Protein AF-A0A3A5IDI2-F1 (afdb_monomer)

Foldseek 3Di:
DDCDPVNVVLVVLLVVLCVQLVVDPDPVSVVVSVVVSVVSVVVSVVVVCVVPDDDDDDDDDDDPPPDDDDDDDDDDDDDDPDDVPPPCPPDPPDD

Radius of gyration: 27.15 Å; Cα contacts (8 Å, |Δi|>4): 26; chains: 1; bounding box: 45×64×45 Å

pLDDT: mean 72.29, std 20.85, range [42.44, 98.44]

Nearest PDB structures (foldseek):
  2oh3-assembly1_A-2  TM=6.491E-01  e=6.997E+00  Paramagnetospirillum magnetotacticum MS-1
  7tmt-assembly1_e  TM=4.288E-01  e=6.565E+00  Saccharomyces cerevisiae
  2rn7-assembly1_A  TM=2.450E-01  e=4.477E+00  Shigella flexneri

Solvent-accessible surface area (backbone atoms only — not comparable to full-atom values): 6430 Å² total; per-residue (Å²): 134,85,83,47,75,66,56,54,52,52,52,56,48,40,54,50,33,54,54,49,27,74,68,39,88,44,72,68,56,20,51,49,28,52,51,51,40,51,52,55,51,50,52,61,50,51,64,64,47,58,80,77,52,82,88,79,74,82,77,79,80,76,81,84,76,88,82,85,83,95,78,81,96,74,92,74,83,86,78,82,85,80,64,96,73,74,76,81,66,81,70,94,82,74,131

Secondary structure (DSSP, 8-state):
----HHHHHHHHHHHHHHHHHHH-SSHHHHHHHHHHHHHHHHHHHHHHHTTTS---PPP------------------------TT----S-S---

Structure (mmCIF, N/CA/C/O backbone):
data_AF-A0A3A5IDI2-F1
#
_entry.id   AF-A0A3A5IDI2-F1
#
loop_
_atom_site.group_PDB
_atom_site.id
_atom_site.type_symbol
_atom_site.label_atom_id
_atom_site.label_alt_id
_atom_site.label_comp_id
_atom_site.label_asym_id
_atom_site.label_entity_id
_atom_site.label_seq_id
_atom_site.pdbx_PDB_ins_code
_atom_site.Cartn_x
_atom_site.Cartn_y
_atom_site.Cartn_z
_atom_site.occupancy
_atom_site.B_iso_or_equiv
_atom_site.auth_seq_id
_atom_site.auth_comp_id
_atom_site.auth_asym_id
_atom_site.auth_atom_id
_atom_site.pdbx_PDB_model_num
ATOM 1 N N . MET A 1 1 ? -6.385 16.333 18.712 1.00 55.12 1 MET A N 1
ATOM 2 C CA . MET A 1 1 ? -6.014 15.061 18.058 1.00 55.12 1 MET A CA 1
ATOM 3 C C . MET A 1 1 ? -4.733 14.565 18.718 1.00 55.12 1 MET A C 1
ATOM 5 O O . MET A 1 1 ? -3.739 15.275 18.652 1.00 55.12 1 MET A O 1
ATOM 9 N N . LYS A 1 2 ? -4.764 13.459 19.475 1.00 60.44 2 LYS A N 1
ATOM 10 C CA . LYS A 1 2 ? -3.544 12.897 20.087 1.00 60.44 2 LYS A CA 1
ATOM 11 C C . LYS A 1 2 ? -2.881 11.985 19.055 1.00 60.44 2 LYS A C 1
ATOM 13 O O . LYS A 1 2 ? -3.503 11.023 18.622 1.00 60.44 2 LYS A O 1
ATOM 18 N N . ILE A 1 3 ? -1.662 12.315 18.635 1.00 73.00 3 ILE A N 1
ATOM 19 C CA . ILE A 1 3 ? -0.857 11.444 17.772 1.00 73.00 3 ILE A CA 1
ATOM 20 C C . ILE A 1 3 ? -0.270 10.353 18.668 1.00 73.00 3 ILE A C 1
ATOM 22 O O . ILE A 1 3 ? 0.495 10.650 19.584 1.00 73.00 3 ILE A O 1
ATOM 26 N N . ASN A 1 4 ? -0.664 9.102 18.435 1.00 80.50 4 ASN A N 1
ATOM 27 C CA . ASN A 1 4 ? -0.122 7.956 19.162 1.00 80.50 4 ASN A CA 1
ATOM 28 C C . ASN A 1 4 ? 1.218 7.528 18.545 1.00 80.50 4 ASN A C 1
ATOM 30 O O . ASN A 1 4 ? 1.454 7.743 17.357 1.00 80.50 4 ASN A O 1
ATOM 34 N N . ILE A 1 5 ? 2.080 6.863 19.322 1.00 76.44 5 ILE A N 1
ATOM 35 C CA . ILE A 1 5 ? 3.365 6.330 18.827 1.00 76.44 5 ILE A CA 1
ATOM 36 C C . ILE A 1 5 ? 3.181 5.399 17.611 1.00 76.44 5 ILE A C 1
ATOM 38 O O . ILE A 1 5 ? 3.999 5.412 16.695 1.00 76.44 5 ILE A O 1
ATOM 42 N N . SER A 1 6 ? 2.056 4.672 17.561 1.00 84.12 6 SER A N 1
ATOM 43 C CA . SER A 1 6 ? 1.646 3.862 16.406 1.00 84.12 6 SER A CA 1
ATOM 44 C C . SER A 1 6 ? 1.431 4.719 15.152 1.00 84.12 6 SER A C 1
ATOM 46 O O . SER A 1 6 ? 1.991 4.425 14.099 1.00 84.12 6 SER A O 1
ATOM 48 N N . HIS A 1 7 ? 0.720 5.848 15.274 1.00 89.62 7 HIS A N 1
ATOM 49 C CA . HIS A 1 7 ? 0.473 6.755 14.148 1.00 89.62 7 HIS A CA 1
ATOM 50 C C . HIS A 1 7 ? 1.787 7.338 13.616 1.00 89.62 7 HIS A C 1
ATOM 52 O O . HIS A 1 7 ? 1.985 7.404 12.407 1.00 89.62 7 HIS A O 1
ATOM 58 N N . LEU A 1 8 ? 2.716 7.708 14.506 1.00 91.06 8 LEU A N 1
ATOM 59 C CA . LEU A 1 8 ? 4.040 8.190 14.103 1.00 91.06 8 LEU A CA 1
ATOM 60 C C . LEU A 1 8 ? 4.834 7.114 13.339 1.00 91.06 8 LEU A C 1
ATOM 62 O O . LEU A 1 8 ? 5.469 7.419 12.334 1.00 91.06 8 LEU A O 1
ATOM 66 N N . SER A 1 9 ? 4.757 5.850 13.764 1.00 92.06 9 SER A N 1
ATOM 67 C CA . SER A 1 9 ? 5.389 4.735 13.049 1.00 92.06 9 SER A CA 1
ATOM 68 C C . SER A 1 9 ? 4.804 4.531 11.648 1.00 92.06 9 SER A C 1
ATOM 70 O O . SER A 1 9 ? 5.553 4.262 10.709 1.00 92.06 9 SER A O 1
ATOM 72 N N . VAL A 1 10 ? 3.484 4.667 11.489 1.00 94.31 10 VAL A N 1
ATOM 73 C CA . VAL A 1 10 ? 2.823 4.566 10.176 1.00 94.31 10 VAL A CA 1
ATOM 74 C C . VAL A 1 10 ? 3.259 5.714 9.265 1.00 94.31 10 VAL A C 1
ATOM 76 O O . VAL A 1 10 ? 3.602 5.472 8.111 1.00 94.31 10 VAL A O 1
ATOM 79 N N . LEU A 1 11 ? 3.333 6.941 9.788 1.00 95.56 11 LEU A N 1
ATOM 80 C CA . LEU A 1 11 ? 3.829 8.102 9.042 1.00 95.56 11 LEU A CA 1
ATOM 81 C C . LEU A 1 11 ? 5.284 7.912 8.584 1.00 95.56 11 LEU A C 1
ATOM 83 O O . LEU A 1 11 ? 5.573 8.091 7.403 1.00 95.56 11 LEU A O 1
ATOM 87 N N . ASN A 1 12 ? 6.171 7.438 9.464 1.00 96.75 12 ASN A N 1
ATOM 88 C CA . ASN A 1 12 ? 7.553 7.112 9.091 1.00 96.75 12 ASN A CA 1
ATOM 89 C C . ASN A 1 12 ? 7.613 6.043 7.986 1.00 96.75 12 ASN A C 1
ATOM 91 O O . ASN A 1 12 ? 8.452 6.105 7.088 1.00 96.75 12 ASN A O 1
ATOM 95 N N . LYS A 1 13 ? 6.714 5.052 8.028 1.00 97.12 13 LYS A N 1
ATOM 96 C CA . LYS A 1 13 ? 6.640 4.020 6.991 1.00 97.12 13 LYS A CA 1
ATOM 97 C C . LYS A 1 13 ? 6.165 4.594 5.655 1.00 97.12 13 LYS A C 1
ATOM 99 O O . LYS A 1 13 ? 6.719 4.229 4.626 1.00 97.12 13 LYS A O 1
ATOM 104 N N . ILE A 1 14 ? 5.194 5.509 5.665 1.00 98.00 14 ILE A N 1
ATOM 105 C CA . ILE A 1 14 ? 4.737 6.217 4.460 1.00 98.00 14 ILE A CA 1
ATOM 106 C C . ILE A 1 14 ? 5.896 6.990 3.816 1.00 98.00 14 ILE A C 1
ATOM 108 O O . ILE A 1 14 ? 6.080 6.905 2.601 1.00 98.00 14 ILE A O 1
ATOM 112 N N . GLU A 1 15 ? 6.700 7.702 4.607 1.00 98.06 15 GLU A N 1
ATOM 113 C CA . GLU A 1 15 ? 7.874 8.424 4.099 1.00 98.06 15 GLU A CA 1
ATOM 114 C C . GLU A 1 15 ? 8.876 7.488 3.415 1.00 98.06 15 GLU A C 1
ATOM 116 O O . GLU A 1 15 ? 9.341 7.770 2.305 1.00 98.06 15 GLU A O 1
ATOM 121 N N . GLU A 1 16 ? 9.163 6.344 4.037 1.00 98.12 16 GLU A N 1
ATOM 122 C CA . GLU A 1 16 ? 10.056 5.335 3.472 1.00 98.12 16 GLU A CA 1
ATOM 123 C C . GLU A 1 16 ? 9.508 4.752 2.161 1.00 98.12 16 GLU A C 1
ATOM 125 O O . GLU A 1 16 ? 10.239 4.678 1.174 1.00 98.12 16 GLU A O 1
ATOM 130 N N . GLU A 1 17 ? 8.221 4.401 2.091 1.00 98.12 17 GLU A N 1
ATOM 131 C CA . GLU A 1 17 ? 7.619 3.88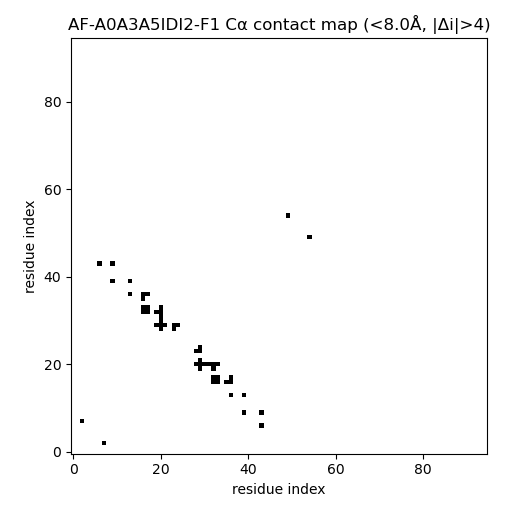6 0.854 1.00 98.12 17 GLU A CA 1
ATOM 132 C C . GLU A 1 17 ? 7.642 4.933 -0.274 1.00 98.12 17 GLU A C 1
ATOM 134 O O . GLU A 1 17 ? 7.919 4.591 -1.425 1.00 98.12 17 GLU A O 1
ATOM 139 N N . ILE A 1 18 ? 7.445 6.224 0.030 1.00 98.44 18 ILE A N 1
ATOM 140 C CA . ILE A 1 18 ? 7.605 7.301 -0.962 1.00 98.44 18 ILE A CA 1
ATOM 141 C C . ILE A 1 18 ? 9.058 7.401 -1.435 1.00 98.44 18 ILE A C 1
ATOM 143 O O . ILE A 1 18 ? 9.306 7.584 -2.632 1.00 98.44 18 ILE A O 1
ATOM 147 N N . ARG A 1 19 ? 10.032 7.277 -0.528 1.00 98.38 19 ARG A N 1
ATOM 148 C CA . ARG A 1 19 ? 11.454 7.267 -0.892 1.00 98.38 19 ARG A CA 1
ATOM 149 C C . ARG A 1 19 ? 11.768 6.097 -1.824 1.00 98.38 19 ARG A C 1
ATOM 151 O O . ARG A 1 19 ? 12.425 6.300 -2.843 1.00 98.38 19 ARG A O 1
ATOM 158 N N . GLN A 1 20 ? 11.257 4.906 -1.525 1.00 98.00 20 GLN A N 1
ATOM 159 C CA . GLN A 1 20 ? 11.446 3.716 -2.356 1.00 98.00 20 GLN A CA 1
ATOM 160 C C . GLN A 1 20 ? 10.753 3.844 -3.716 1.00 98.00 20 GLN A C 1
ATOM 162 O O . GLN A 1 20 ? 11.353 3.526 -4.740 1.00 98.00 20 GLN A O 1
ATOM 167 N N . ALA A 1 21 ? 9.544 4.414 -3.767 1.00 97.50 21 ALA A N 1
ATOM 168 C CA . ALA A 1 21 ? 8.851 4.695 -5.024 1.00 97.50 21 ALA A CA 1
ATOM 169 C C . ALA A 1 21 ? 9.671 5.608 -5.950 1.00 97.50 21 ALA A C 1
ATOM 171 O O . ALA A 1 21 ? 9.693 5.394 -7.159 1.00 97.50 21 ALA A O 1
ATOM 172 N N . ARG A 1 22 ? 10.368 6.606 -5.388 1.00 96.88 22 ARG A N 1
ATOM 173 C CA . ARG A 1 22 ? 11.240 7.521 -6.147 1.00 96.88 22 ARG A CA 1
ATOM 174 C C . ARG A 1 22 ? 12.501 6.846 -6.679 1.00 96.88 22 ARG A C 1
ATOM 176 O O . ARG A 1 22 ? 12.997 7.256 -7.722 1.00 96.88 22 ARG A O 1
ATOM 183 N N . LEU A 1 23 ? 13.023 5.857 -5.957 1.00 97.19 23 LEU A N 1
ATOM 184 C CA . LEU A 1 23 ? 14.208 5.092 -6.356 1.00 97.19 23 LEU A CA 1
ATOM 185 C C . LEU A 1 23 ? 13.875 3.905 -7.268 1.00 97.19 23 LEU A C 1
ATOM 187 O O . LEU A 1 23 ? 14.779 3.297 -7.834 1.00 97.19 23 LEU A O 1
ATOM 191 N N . ALA A 1 24 ? 12.597 3.557 -7.410 1.00 95.81 24 ALA A N 1
ATOM 192 C CA . ALA A 1 24 ? 12.173 2.426 -8.212 1.00 95.81 24 ALA A CA 1
ATOM 193 C C . ALA A 1 24 ? 12.466 2.657 -9.704 1.00 95.81 24 ALA A C 1
ATOM 195 O O . ALA A 1 24 ? 11.853 3.495 -10.360 1.00 95.81 24 ALA A O 1
ATOM 196 N N . GLU A 1 25 ? 13.352 1.838 -10.266 1.00 91.19 25 GLU A N 1
ATOM 197 C CA . GLU A 1 25 ? 13.711 1.886 -11.691 1.00 91.19 25 GLU A CA 1
ATOM 198 C C . GLU A 1 25 ? 12.573 1.396 -12.601 1.00 91.19 25 GLU A C 1
ATOM 200 O O . GLU A 1 25 ? 12.459 1.783 -13.764 1.00 91.19 25 GLU A O 1
ATOM 205 N N . LYS A 1 26 ? 11.707 0.523 -12.070 1.00 95.12 26 LYS A N 1
ATOM 206 C CA . LYS A 1 26 ? 10.590 -0.083 -12.802 1.00 95.12 26 LYS A CA 1
ATOM 207 C C . LYS A 1 26 ? 9.272 0.556 -12.390 1.00 95.12 26 LYS A C 1
ATOM 209 O O . LYS A 1 26 ? 8.905 0.547 -11.216 1.00 95.12 26 LYS A O 1
ATOM 214 N N . SER A 1 27 ? 8.482 0.968 -13.384 1.00 90.00 27 SER A N 1
ATOM 215 C CA . SER A 1 27 ? 7.147 1.550 -13.167 1.00 90.00 27 SER A CA 1
ATOM 216 C C . SER A 1 27 ? 6.222 0.650 -12.328 1.00 90.00 27 SER A C 1
ATOM 218 O O . SER A 1 27 ? 5.458 1.152 -11.507 1.00 90.00 27 SER A O 1
ATOM 220 N N . GLY A 1 28 ? 6.317 -0.678 -12.474 1.00 95.31 28 GLY A N 1
ATOM 221 C CA . GLY A 1 28 ? 5.541 -1.625 -11.663 1.00 95.31 28 GLY A CA 1
ATOM 222 C C . GLY A 1 28 ? 5.871 -1.562 -10.167 1.00 95.31 28 GLY A C 1
ATOM 223 O O . GLY A 1 28 ? 4.962 -1.533 -9.343 1.00 95.31 28 GLY A O 1
ATOM 224 N N . MET A 1 29 ? 7.156 -1.455 -9.819 1.00 95.38 29 MET A N 1
ATOM 225 C CA . MET A 1 29 ? 7.602 -1.345 -8.425 1.00 95.38 29 MET A CA 1
ATOM 226 C C . MET A 1 29 ? 7.208 0.005 -7.827 1.00 95.38 29 MET A C 1
ATOM 228 O O . MET A 1 29 ? 6.687 0.051 -6.717 1.00 95.38 29 MET A O 1
ATOM 232 N N . MET A 1 30 ? 7.356 1.092 -8.595 1.00 97.38 30 MET A N 1
ATOM 233 C CA . MET A 1 30 ? 6.872 2.413 -8.187 1.00 97.38 30 MET A CA 1
ATOM 234 C C . MET A 1 30 ? 5.379 2.363 -7.839 1.00 97.38 30 MET A C 1
ATOM 236 O O . MET A 1 30 ? 4.984 2.795 -6.761 1.00 97.38 30 MET A O 1
ATOM 240 N N . LYS A 1 31 ? 4.546 1.784 -8.717 1.00 97.44 31 LYS A N 1
ATOM 241 C CA . LYS A 1 31 ? 3.104 1.635 -8.462 1.00 97.44 31 LYS A CA 1
ATOM 242 C C . LYS A 1 31 ? 2.825 0.813 -7.208 1.00 97.44 31 LYS A C 1
ATOM 244 O O . LYS A 1 31 ? 1.951 1.195 -6.440 1.00 97.44 31 LYS A O 1
ATOM 249 N N . GLN A 1 32 ? 3.567 -0.270 -6.980 1.00 97.44 32 GLN A N 1
ATOM 250 C CA . GLN A 1 32 ? 3.413 -1.092 -5.781 1.00 97.44 32 GLN A CA 1
ATOM 251 C C . GLN A 1 32 ? 3.662 -0.282 -4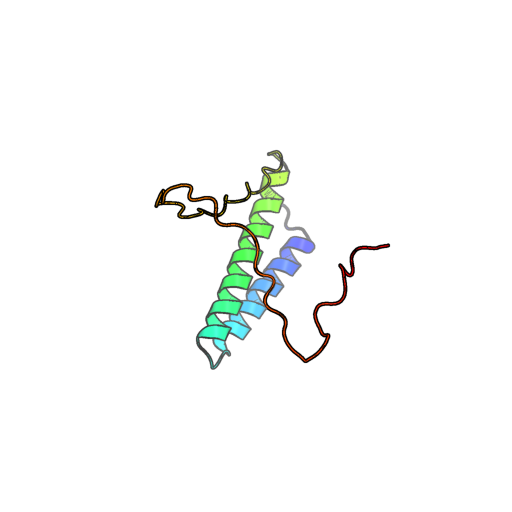.502 1.00 97.44 32 GLN A C 1
ATOM 253 O O . GLN A 1 32 ? 2.816 -0.301 -3.615 1.00 97.44 32 GLN A O 1
ATOM 258 N N . HIS A 1 33 ? 4.753 0.488 -4.433 1.00 98.25 33 HIS A N 1
ATOM 259 C CA . HIS A 1 33 ? 5.021 1.366 -3.288 1.00 98.25 33 HIS A CA 1
ATOM 260 C C . HIS A 1 33 ? 3.911 2.409 -3.081 1.00 98.25 33 HIS A C 1
ATOM 262 O O . HIS A 1 33 ? 3.492 2.653 -1.952 1.00 98.25 33 HIS A O 1
ATOM 268 N N . ILE A 1 34 ? 3.363 2.977 -4.162 1.00 98.19 34 ILE A N 1
ATOM 269 C CA . ILE A 1 34 ? 2.225 3.908 -4.074 1.00 98.19 34 ILE A CA 1
ATOM 270 C C . ILE A 1 34 ? 0.955 3.219 -3.549 1.00 98.19 34 ILE A C 1
ATOM 272 O O . ILE A 1 34 ? 0.240 3.808 -2.738 1.00 98.19 34 ILE A O 1
ATOM 276 N N . TYR A 1 35 ? 0.673 1.978 -3.956 1.00 98.44 35 TYR A N 1
ATOM 277 C CA . TYR A 1 35 ? -0.439 1.210 -3.387 1.00 98.44 35 TYR A CA 1
ATOM 278 C C . TYR A 1 35 ? -0.234 0.942 -1.895 1.00 98.44 35 TYR A C 1
ATOM 280 O O . TYR A 1 35 ? -1.176 1.118 -1.127 1.00 98.44 35 TYR A O 1
ATOM 288 N N . THR A 1 36 ? 0.989 0.614 -1.470 1.00 97.88 36 THR A N 1
ATOM 289 C CA . THR A 1 36 ? 1.315 0.469 -0.045 1.00 97.88 36 THR A CA 1
ATOM 290 C C . THR A 1 36 ? 1.027 1.758 0.722 1.00 97.88 36 THR A C 1
ATOM 292 O O . THR A 1 36 ? 0.363 1.713 1.753 1.00 97.88 36 THR A O 1
ATOM 295 N N . VAL A 1 37 ? 1.457 2.918 0.205 1.00 98.00 37 VAL A N 1
ATOM 296 C CA . VAL A 1 37 ? 1.161 4.229 0.814 1.00 98.00 37 VAL A CA 1
ATOM 297 C C . VAL A 1 37 ? -0.344 4.446 0.952 1.00 98.00 37 VAL A C 1
ATOM 299 O O . VAL A 1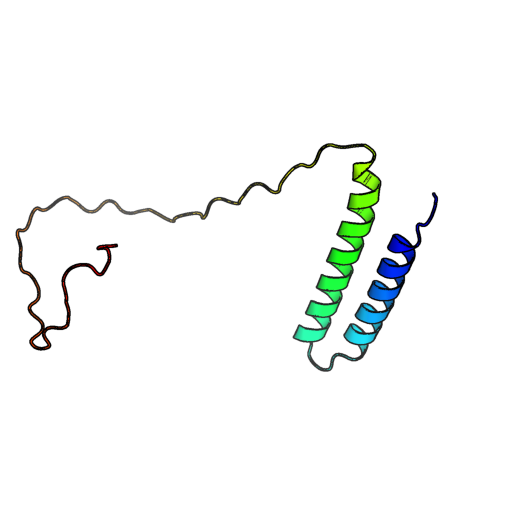 37 ? -0.805 4.844 2.018 1.00 98.00 37 VAL A O 1
ATOM 302 N N . ARG A 1 38 ? -1.121 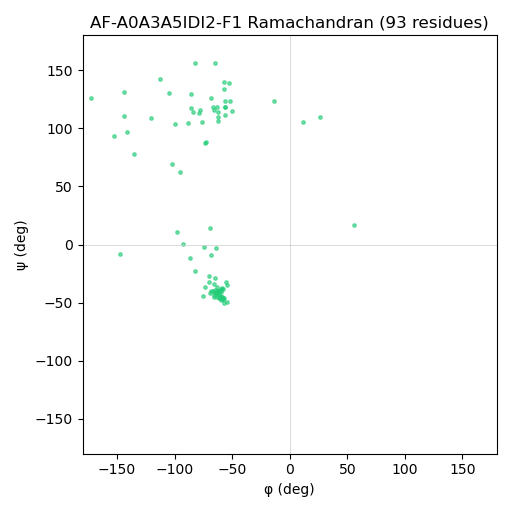4.148 -0.097 1.00 97.88 38 ARG A N 1
ATOM 303 C CA . ARG A 1 38 ? -2.583 4.261 -0.052 1.00 97.88 38 ARG A CA 1
ATOM 304 C C . ARG A 1 38 ? -3.174 3.413 1.075 1.00 97.88 38 ARG A C 1
ATOM 306 O O . ARG A 1 38 ? -3.938 3.942 1.873 1.00 97.88 38 ARG A O 1
ATOM 313 N N . THR A 1 39 ? -2.794 2.141 1.166 1.00 96.56 39 THR A N 1
ATOM 314 C CA . THR A 1 39 ? -3.288 1.239 2.215 1.00 96.56 39 THR A CA 1
ATOM 315 C C . THR A 1 39 ? -2.889 1.713 3.613 1.00 96.56 39 THR A C 1
ATOM 317 O O . THR A 1 39 ? -3.708 1.670 4.524 1.00 96.56 39 THR A O 1
ATOM 320 N N . LEU A 1 40 ? -1.663 2.216 3.798 1.00 95.38 40 LEU A N 1
ATOM 321 C CA . LEU A 1 40 ? -1.223 2.771 5.085 1.00 95.38 40 LEU A CA 1
ATOM 322 C C . LEU A 1 40 ? -2.070 3.980 5.506 1.00 95.38 40 LEU A C 1
ATOM 324 O O . LEU A 1 40 ? -2.427 4.098 6.677 1.00 95.38 40 LEU A O 1
ATOM 328 N N . CYS A 1 41 ? -2.424 4.851 4.559 1.00 95.12 41 CYS A N 1
ATOM 329 C CA . CYS A 1 41 ? -3.330 5.969 4.813 1.00 95.12 41 CYS A CA 1
ATOM 330 C C . CYS A 1 41 ? -4.744 5.492 5.166 1.00 95.12 41 CYS A C 1
ATOM 332 O O . CYS A 1 41 ? -5.322 5.999 6.120 1.00 95.12 41 CYS A O 1
ATOM 334 N N . GLU A 1 42 ? -5.287 4.520 4.428 1.00 92.31 42 GLU A N 1
ATOM 335 C CA . GLU A 1 42 ? -6.612 3.944 4.700 1.00 92.31 42 GLU A CA 1
ATOM 336 C C . GLU A 1 42 ? -6.674 3.358 6.119 1.00 92.31 42 GLU A C 1
ATOM 338 O O . GLU A 1 42 ? -7.568 3.706 6.881 1.00 92.31 42 GLU A O 1
ATOM 343 N N . VAL A 1 43 ? -5.669 2.577 6.530 1.00 89.75 43 VAL A N 1
ATOM 344 C CA . VAL A 1 43 ? -5.595 2.011 7.890 1.00 89.75 43 VAL A CA 1
ATOM 345 C C . VAL A 1 43 ? -5.531 3.101 8.965 1.00 89.75 43 VAL A C 1
ATOM 347 O O . VAL A 1 43 ? -6.211 3.001 9.985 1.00 89.75 43 VAL A O 1
ATOM 350 N N . LEU A 1 44 ? -4.736 4.152 8.748 1.00 89.62 44 LEU A N 1
ATOM 351 C CA . LEU A 1 44 ? -4.586 5.249 9.709 1.00 89.62 44 LEU A CA 1
ATOM 352 C C . LEU A 1 44 ? -5.890 6.048 9.897 1.00 89.62 44 LEU A C 1
ATOM 354 O O . LEU A 1 44 ? -6.171 6.544 10.993 1.00 89.62 44 LEU A O 1
ATOM 358 N N . LEU A 1 45 ? -6.679 6.177 8.828 1.00 88.38 45 LEU A N 1
ATOM 359 C CA . LEU A 1 45 ? -7.995 6.814 8.857 1.00 88.38 45 LEU A CA 1
ATOM 360 C C . LEU A 1 45 ? -9.036 5.892 9.519 1.00 88.38 45 LEU A C 1
ATOM 362 O O . LEU A 1 45 ? -9.717 6.332 10.442 1.00 88.38 45 LEU A O 1
ATOM 366 N N . ASP A 1 46 ? -9.054 4.600 9.178 1.00 82.06 46 ASP A N 1
ATOM 367 C CA . ASP A 1 46 ? -9.949 3.595 9.773 1.00 82.06 46 ASP A CA 1
ATOM 368 C C . ASP A 1 46 ? -9.773 3.452 11.297 1.00 82.06 46 ASP A C 1
ATOM 370 O O . ASP A 1 46 ? -10.753 3.268 12.025 1.00 82.06 46 ASP A O 1
ATOM 374 N N . GLU A 1 47 ? -8.541 3.528 11.823 1.00 69.31 47 GLU A N 1
ATOM 375 C CA . GLU A 1 47 ? -8.307 3.512 13.279 1.00 69.31 47 GLU A CA 1
ATOM 376 C C . GLU A 1 47 ? -8.901 4.744 13.979 1.00 69.31 47 GLU A C 1
ATOM 378 O O . GLU A 1 47 ? -9.311 4.657 15.138 1.00 69.31 47 GLU A O 1
ATOM 383 N N . SER A 1 48 ? -8.999 5.877 13.278 1.00 60.38 48 SER A N 1
ATOM 384 C CA . SER A 1 48 ? -9.627 7.090 13.810 1.00 60.38 48 SER A CA 1
ATOM 385 C C . SER A 1 48 ? -11.157 6.945 13.872 1.00 60.38 48 SER A C 1
ATOM 387 O O . SER A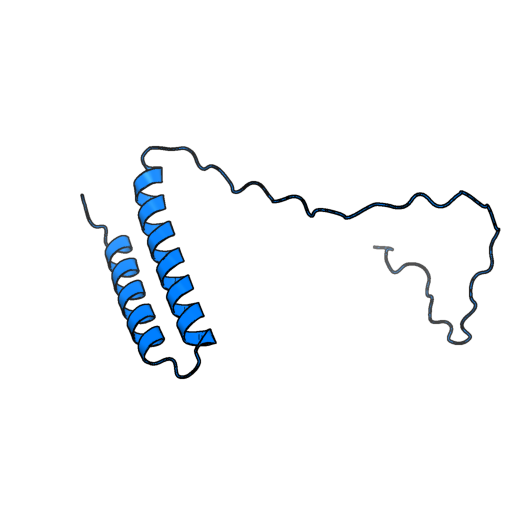 1 48 ? -11.778 7.375 14.851 1.00 60.38 48 SER A O 1
ATOM 389 N N . ASP A 1 49 ? -11.751 6.264 12.887 1.00 55.78 49 ASP A N 1
ATOM 390 C CA . ASP A 1 49 ? -13.202 6.071 12.753 1.00 55.78 49 ASP A CA 1
ATOM 391 C C . ASP A 1 49 ? -13.762 4.923 13.618 1.00 55.78 49 ASP A C 1
ATOM 393 O O . ASP A 1 49 ? -14.929 4.944 14.028 1.00 55.78 49 ASP A O 1
ATOM 397 N N . LYS A 1 50 ? -12.930 3.949 14.012 1.00 53.53 50 LYS A N 1
ATOM 398 C CA . LYS A 1 50 ? -13.325 2.844 14.915 1.00 53.53 50 LYS A CA 1
ATOM 399 C C . LYS A 1 50 ? -13.615 3.265 16.355 1.00 53.53 50 LYS A C 1
ATOM 401 O O . LYS A 1 50 ? -14.186 2.483 17.113 1.00 53.53 50 LYS A O 1
ATOM 406 N N . THR A 1 51 ? -13.318 4.510 16.727 1.00 51.94 51 THR A N 1
ATOM 407 C CA . THR A 1 51 ? -13.835 5.098 17.973 1.00 51.94 51 THR A CA 1
ATOM 408 C C . THR A 1 51 ? -15.327 5.470 17.888 1.00 51.94 51 THR A C 1
ATOM 410 O O . THR A 1 51 ? -15.883 5.925 18.887 1.00 51.94 51 THR A O 1
ATOM 413 N N . GLY A 1 52 ? -15.991 5.279 16.736 1.00 52.34 52 GLY A N 1
ATOM 414 C CA . GLY A 1 52 ? -17.389 5.679 16.537 1.00 52.34 52 GLY A CA 1
ATOM 415 C C . GLY A 1 52 ? -18.263 4.826 15.608 1.00 52.34 52 GLY A C 1
ATOM 416 O O . GLY A 1 52 ? -19.470 5.060 15.596 1.00 52.34 52 GLY A O 1
ATOM 417 N N . ALA A 1 53 ? -17.752 3.840 14.864 1.00 49.59 53 ALA A N 1
ATOM 418 C CA . ALA A 1 53 ? -18.609 3.042 13.981 1.00 49.59 53 ALA A CA 1
ATOM 419 C C . ALA A 1 53 ? -18.195 1.567 13.896 1.00 49.59 53 ALA A C 1
ATOM 421 O O . ALA A 1 53 ? -17.030 1.224 13.704 1.00 49.59 53 ALA A O 1
ATOM 422 N N . ALA A 1 54 ? -19.193 0.697 14.059 1.00 47.53 54 ALA A N 1
ATOM 423 C CA . ALA A 1 54 ? -19.093 -0.749 13.961 1.00 47.53 54 ALA A CA 1
ATOM 424 C C . ALA A 1 54 ? -18.451 -1.193 12.636 1.00 47.53 54 ALA A C 1
ATOM 426 O O . ALA A 1 54 ? -18.749 -0.658 11.570 1.00 47.53 54 ALA A O 1
ATOM 427 N N . ALA A 1 55 ? -17.588 -2.204 12.730 1.00 50.62 55 ALA A N 1
ATOM 428 C CA . ALA A 1 55 ? -16.911 -2.829 11.607 1.00 50.62 55 ALA A CA 1
ATOM 429 C C . ALA A 1 55 ? -17.916 -3.341 10.563 1.00 50.62 55 ALA A C 1
ATOM 431 O O . ALA A 1 55 ? -18.623 -4.320 10.800 1.00 50.62 55 ALA A O 1
ATOM 432 N N . VAL A 1 56 ? -17.946 -2.706 9.392 1.00 55.97 56 VAL A N 1
ATOM 433 C CA . VAL A 1 56 ? -18.570 -3.276 8.198 1.00 55.97 56 VAL A CA 1
ATOM 434 C C . VAL A 1 56 ? -17.493 -4.091 7.490 1.00 55.97 56 VAL A C 1
ATOM 436 O O . VAL A 1 56 ? -16.555 -3.550 6.910 1.00 55.97 56 VAL A O 1
ATOM 439 N N . LEU A 1 57 ? -17.593 -5.411 7.623 1.00 65.38 57 LEU A N 1
ATOM 440 C CA . LEU A 1 57 ? -16.804 -6.377 6.861 1.00 65.38 57 LEU A CA 1
ATOM 441 C C . LEU A 1 57 ? -17.025 -6.135 5.355 1.00 65.38 57 LEU A C 1
ATOM 443 O O . LEU A 1 57 ? -18.166 -5.887 4.960 1.00 65.38 57 LEU A O 1
ATOM 447 N N . PRO A 1 58 ? -15.994 -6.223 4.497 1.00 56.28 58 PRO A N 1
ATOM 448 C CA . PRO A 1 58 ? -16.200 -6.135 3.060 1.00 56.28 58 PRO A CA 1
ATOM 449 C C . PRO A 1 58 ? -17.001 -7.351 2.586 1.00 56.28 58 PRO A C 1
ATOM 451 O O . PRO A 1 58 ? -16.574 -8.499 2.726 1.00 56.28 58 PRO A O 1
ATOM 454 N N . GLU A 1 59 ? -18.181 -7.073 2.038 1.00 54.78 59 GLU A N 1
ATOM 455 C CA . GLU A 1 59 ? -19.028 -8.042 1.359 1.00 54.78 59 GLU A CA 1
ATOM 456 C C . GLU A 1 59 ? -18.232 -8.696 0.225 1.00 54.78 59 GLU A C 1
ATOM 458 O O . GLU A 1 59 ? -17.654 -8.030 -0.639 1.00 54.78 59 GLU A O 1
ATOM 463 N N . SER A 1 60 ? -18.148 -10.021 0.272 1.00 56.25 60 SER A N 1
ATOM 464 C CA . SER A 1 60 ? -17.518 -10.821 -0.767 1.00 56.25 60 SER A CA 1
ATOM 465 C C . SER A 1 60 ? -18.284 -10.614 -2.073 1.00 56.25 60 SER A C 1
ATOM 467 O O . SER A 1 60 ? -19.446 -10.988 -2.197 1.00 56.25 60 SER A O 1
ATOM 469 N N . LEU A 1 61 ? -17.630 -9.994 -3.056 1.00 58.09 61 LEU A N 1
ATOM 470 C CA . LEU A 1 61 ? -18.151 -9.857 -4.414 1.00 58.09 61 LEU A CA 1
ATOM 471 C C . LEU A 1 61 ? -18.473 -11.256 -4.973 1.00 58.09 61 LEU A C 1
ATOM 473 O O . LEU A 1 61 ? -17.551 -12.068 -5.110 1.00 58.09 61 LEU A O 1
ATOM 477 N N . PRO A 1 62 ? -19.733 -11.570 -5.326 1.00 55.50 62 PRO A N 1
ATOM 478 C CA . PRO A 1 62 ? -2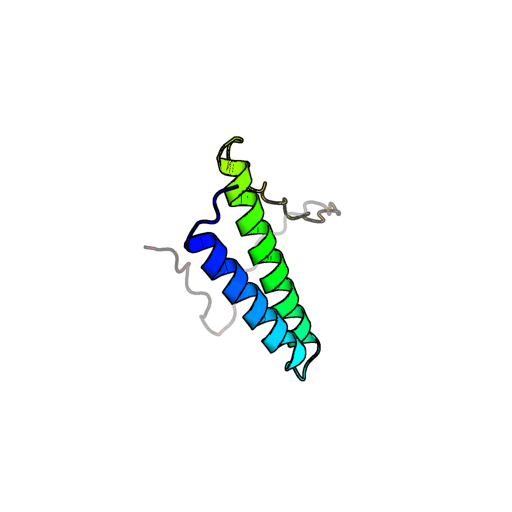0.041 -12.842 -5.952 1.00 55.50 62 PRO A CA 1
ATOM 479 C C . PRO A 1 62 ? -19.435 -12.876 -7.358 1.00 55.50 62 PRO A C 1
ATOM 481 O O . PRO A 1 62 ? -19.669 -11.999 -8.194 1.00 55.50 62 PRO A O 1
ATOM 484 N N . ILE A 1 63 ? -18.643 -13.920 -7.608 1.00 55.38 63 ILE A N 1
ATOM 485 C CA . ILE A 1 63 ? -18.128 -14.300 -8.924 1.00 55.38 63 ILE A CA 1
ATOM 486 C C . ILE A 1 63 ? -19.307 -14.349 -9.899 1.00 55.38 63 ILE A C 1
ATOM 488 O O . ILE A 1 63 ? -20.210 -15.176 -9.772 1.00 55.38 63 ILE A O 1
ATOM 492 N N . ARG A 1 64 ? -19.301 -13.459 -10.893 1.00 50.38 64 ARG A N 1
ATOM 493 C CA . ARG A 1 64 ? -20.286 -13.449 -11.973 1.00 50.38 64 ARG A CA 1
ATOM 494 C C . ARG A 1 64 ? -20.003 -14.633 -12.899 1.00 50.38 64 ARG A C 1
ATOM 496 O O . ARG A 1 64 ? -19.256 -14.511 -13.866 1.00 50.38 64 ARG A O 1
ATOM 503 N N . GLN A 1 65 ? -20.589 -15.787 -12.585 1.00 48.44 65 GLN A N 1
ATOM 504 C CA . GLN A 1 65 ? -20.687 -16.916 -13.504 1.00 48.44 65 GLN A CA 1
ATOM 505 C C . GLN A 1 65 ? -21.525 -16.484 -14.713 1.00 48.44 65 GLN A C 1
ATOM 507 O O . GLN A 1 65 ? -22.729 -16.254 -14.616 1.00 48.44 65 GLN A O 1
ATOM 512 N N . VAL A 1 66 ? -20.875 -16.345 -15.865 1.00 50.38 66 VAL A N 1
ATOM 513 C CA . VAL A 1 66 ? -21.546 -16.245 -17.162 1.00 50.38 66 VAL A CA 1
ATOM 514 C C . VAL A 1 66 ? -22.082 -17.626 -17.535 1.00 50.38 66 VAL A C 1
ATOM 516 O O . VAL A 1 66 ? -21.411 -18.417 -18.187 1.00 50.38 66 VAL A O 1
ATOM 519 N N . ALA A 1 67 ? -23.296 -17.929 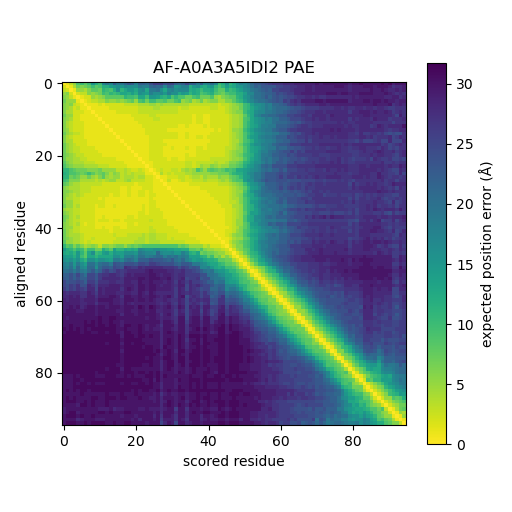-17.082 1.00 49.56 67 ALA A N 1
ATOM 520 C CA . ALA A 1 67 ? -24.075 -19.061 -17.560 1.00 49.56 67 ALA A CA 1
ATOM 521 C C . ALA A 1 67 ? -25.102 -18.558 -18.581 1.00 49.56 67 ALA A C 1
ATOM 523 O O . ALA A 1 67 ? -26.123 -17.977 -18.221 1.00 49.56 67 ALA A O 1
ATOM 524 N N . SER A 1 68 ? -24.840 -18.793 -19.864 1.00 49.19 68 SER A N 1
ATOM 525 C CA . SER A 1 68 ? -25.879 -18.725 -20.891 1.00 49.19 68 SER A CA 1
ATOM 526 C C . SER A 1 68 ? -25.532 -19.641 -22.055 1.00 49.19 68 SER A C 1
ATOM 528 O O . SER A 1 68 ? -24.824 -19.230 -22.968 1.00 49.19 68 SER A O 1
ATOM 530 N N . GLN A 1 69 ? -26.051 -20.871 -21.999 1.00 47.94 69 GLN A N 1
ATOM 531 C CA . GLN A 1 69 ? -26.796 -21.509 -23.094 1.00 47.94 69 GLN A CA 1
ATOM 532 C C . GLN A 1 69 ? -27.408 -22.845 -22.619 1.00 47.94 69 GLN A C 1
ATOM 534 O O . GLN A 1 69 ? -26.680 -23.695 -22.109 1.00 47.94 69 GLN A O 1
ATOM 539 N N . PRO A 1 70 ? -28.729 -23.055 -22.772 1.00 48.94 70 PRO A N 1
ATOM 540 C CA . PRO A 1 70 ? -29.352 -24.353 -22.558 1.00 48.94 70 PRO A CA 1
ATOM 541 C C . PRO A 1 70 ? -29.232 -25.198 -23.835 1.00 48.94 70 PRO A C 1
ATOM 543 O O . PRO A 1 70 ? -29.837 -24.876 -24.856 1.00 48.94 70 PRO A O 1
ATOM 546 N N . ALA A 1 71 ? -28.468 -26.288 -23.772 1.00 46.69 71 ALA A N 1
ATOM 547 C CA . ALA A 1 71 ? -28.488 -27.356 -24.769 1.00 46.69 71 ALA A CA 1
ATOM 548 C C . ALA A 1 71 ? -29.066 -28.634 -24.138 1.00 46.69 71 ALA A C 1
ATOM 550 O O . ALA A 1 71 ? -28.901 -28.899 -22.951 1.00 46.69 71 ALA A O 1
ATOM 551 N N . GLN A 1 72 ? -29.834 -29.348 -24.950 1.00 50.41 72 GLN A N 1
ATOM 552 C CA . GLN A 1 72 ? -30.883 -30.305 -24.603 1.00 50.41 72 GLN A CA 1
ATOM 553 C C . GLN A 1 72 ? -30.392 -31.568 -23.864 1.00 50.41 72 GLN A C 1
ATOM 555 O O . GLN A 1 72 ? -29.248 -31.980 -24.048 1.00 50.41 72 GLN A O 1
ATOM 560 N N . PRO A 1 73 ? -31.260 -32.246 -23.088 1.00 46.16 73 PRO A N 1
ATOM 561 C CA . PRO A 1 73 ? -30.925 -33.525 -22.479 1.00 46.16 73 PRO A CA 1
ATOM 562 C C . PRO A 1 73 ? -31.038 -34.650 -23.517 1.00 46.16 73 PRO A C 1
ATOM 564 O O . PRO A 1 73 ? -32.134 -34.984 -23.964 1.00 46.16 73 PRO A O 1
ATOM 567 N N . ALA A 1 74 ? -29.911 -35.263 -23.873 1.00 42.44 74 ALA A N 1
ATOM 568 C CA . ALA A 1 74 ? -29.880 -36.552 -24.552 1.00 42.44 74 ALA A CA 1
ATOM 569 C C . ALA A 1 74 ? -29.091 -37.540 -23.689 1.00 42.44 74 ALA A C 1
ATOM 571 O O . ALA A 1 74 ? -27.876 -37.441 -23.534 1.00 42.44 74 ALA A O 1
ATOM 572 N N . LEU A 1 75 ? -29.822 -38.483 -23.096 1.00 48.41 75 LEU A N 1
ATOM 573 C CA . LEU A 1 75 ? -29.278 -39.700 -22.512 1.00 48.41 75 LEU A CA 1
ATOM 574 C C . LEU A 1 75 ? -28.477 -40.447 -23.583 1.00 48.41 75 LEU A C 1
ATOM 576 O O . LEU A 1 75 ? -29.034 -40.883 -24.589 1.00 48.41 75 LEU A O 1
ATOM 580 N N . SER A 1 76 ? -27.183 -40.635 -23.358 1.00 45.50 76 SER A N 1
ATOM 581 C CA . SER A 1 76 ? -26.398 -41.673 -24.024 1.00 45.50 76 SER A CA 1
ATOM 582 C C . SER A 1 76 ? -25.414 -42.251 -23.016 1.00 45.50 76 SER A C 1
ATOM 584 O O . SER A 1 76 ? -24.399 -41.668 -22.654 1.00 45.50 76 SER A O 1
ATOM 586 N N . GLN A 1 77 ? -25.877 -43.369 -22.476 1.00 43.28 77 GLN A N 1
ATOM 587 C CA . GLN A 1 77 ? -25.165 -44.493 -21.896 1.00 43.28 77 GLN A CA 1
ATOM 588 C C . GLN A 1 77 ? -23.653 -44.542 -22.185 1.00 43.28 77 GLN A C 1
ATOM 590 O O . GLN A 1 77 ? -23.230 -44.585 -23.331 1.00 43.28 77 GLN A O 1
ATOM 595 N N . ALA A 1 78 ? -22.891 -44.580 -21.090 1.00 48.69 78 ALA A N 1
ATOM 596 C CA . ALA A 1 78 ? -21.640 -45.306 -20.880 1.00 48.69 78 ALA A CA 1
ATOM 597 C C . ALA A 1 78 ? -20.766 -45.634 -22.106 1.00 48.69 78 ALA A C 1
ATOM 599 O O . ALA A 1 78 ? -20.995 -46.631 -22.780 1.00 48.69 78 ALA A O 1
ATOM 600 N N . GLU A 1 79 ? -19.621 -44.961 -22.199 1.00 46.53 79 GLU A N 1
ATOM 601 C CA . GLU A 1 79 ? -18.373 -45.661 -22.499 1.00 46.53 79 GLU A CA 1
ATOM 602 C C . GLU A 1 79 ? -17.235 -45.001 -21.7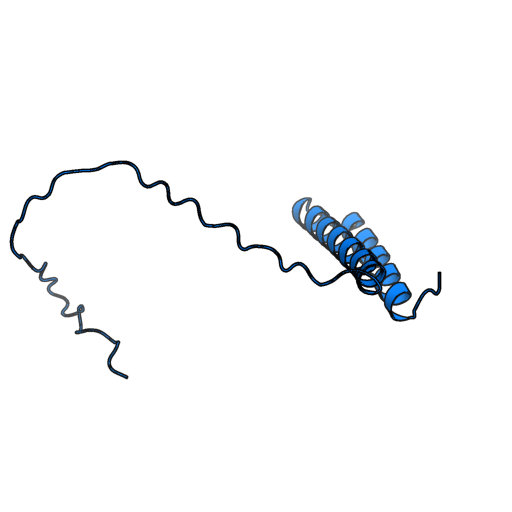11 1.00 46.53 79 GLU A C 1
ATOM 604 O O . GLU A 1 79 ? -16.893 -43.835 -21.907 1.00 46.53 79 GLU A O 1
ATOM 609 N N . LYS A 1 80 ? -16.711 -45.730 -20.719 1.00 51.75 80 LYS A N 1
ATOM 610 C CA . LYS A 1 80 ? -15.501 -45.343 -19.991 1.00 51.75 80 LYS A CA 1
ATOM 611 C C . LYS A 1 80 ? -14.364 -45.332 -21.012 1.00 51.75 80 LYS A C 1
ATOM 613 O O . LYS A 1 80 ? -14.066 -46.386 -21.564 1.00 51.75 80 LYS A O 1
ATOM 618 N N . LEU A 1 81 ? -13.719 -44.189 -21.248 1.00 45.50 81 LEU A N 1
ATOM 619 C CA . LEU A 1 81 ? -12.450 -44.183 -21.976 1.00 45.50 81 LEU A CA 1
ATOM 620 C C . LEU A 1 81 ? -11.430 -44.994 -21.166 1.00 45.50 81 LEU A C 1
ATOM 622 O O . LEU A 1 81 ? -10.969 -44.559 -20.112 1.00 45.50 81 LEU A O 1
ATOM 626 N N . GLN A 1 82 ? -11.121 -46.196 -21.650 1.00 48.38 82 GLN A N 1
ATOM 627 C CA . GLN A 1 82 ? -10.002 -47.000 -21.180 1.00 48.38 82 GLN A CA 1
ATOM 628 C C . GLN A 1 82 ? -8.724 -46.408 -21.775 1.00 48.38 82 GLN A C 1
ATOM 630 O O . GLN A 1 82 ? -8.461 -46.538 -22.968 1.00 48.38 82 GLN A O 1
ATOM 635 N N . THR A 1 83 ? -7.938 -45.722 -20.953 1.00 48.06 83 THR A N 1
ATOM 636 C CA . THR A 1 83 ? -6.529 -45.458 -21.244 1.00 48.06 83 THR A CA 1
ATOM 637 C C . THR A 1 83 ? -5.708 -46.657 -20.764 1.00 48.06 83 THR A C 1
ATOM 639 O O . THR A 1 83 ? -5.864 -47.100 -19.629 1.00 48.06 83 THR A O 1
ATOM 642 N N . ASP A 1 84 ? -4.841 -47.185 -21.633 1.00 51.25 84 ASP A N 1
ATOM 643 C CA . ASP A 1 84 ? -4.007 -48.393 -21.435 1.00 51.25 84 ASP A CA 1
ATOM 644 C C . ASP A 1 84 ? -2.964 -48.266 -20.299 1.00 51.25 84 ASP A C 1
ATOM 646 O O . ASP A 1 84 ? -2.264 -49.214 -19.970 1.00 51.25 84 ASP A O 1
ATOM 650 N N . ASP A 1 85 ? -2.878 -47.097 -19.660 1.00 59.53 85 ASP A N 1
ATOM 651 C CA . ASP A 1 85 ? -1.851 -46.758 -18.668 1.00 59.53 85 ASP A CA 1
ATOM 652 C C . ASP A 1 85 ? -2.312 -46.929 -17.206 1.00 59.53 85 ASP A C 1
ATOM 654 O O . ASP A 1 85 ? -1.666 -46.446 -16.284 1.00 59.53 85 ASP A O 1
ATOM 658 N N . GLY A 1 86 ? -3.467 -47.563 -16.952 1.00 58.09 86 GLY A N 1
ATOM 659 C CA . GLY A 1 86 ? -3.897 -47.930 -15.587 1.00 58.09 86 GLY A CA 1
ATOM 660 C C . GLY A 1 86 ? -3.968 -46.774 -14.568 1.00 58.09 86 GLY A C 1
ATOM 661 O O . GLY A 1 86 ? -4.010 -47.019 -13.366 1.00 58.09 86 GLY A O 1
ATOM 662 N N . ALA A 1 87 ? -3.980 -45.521 -15.031 1.00 58.97 87 ALA A N 1
ATOM 663 C CA . ALA A 1 87 ? -3.720 -44.338 -14.208 1.00 58.97 87 ALA A CA 1
ATOM 664 C C . ALA A 1 87 ? -4.978 -43.688 -13.603 1.00 58.97 87 ALA A C 1
ATOM 666 O O . ALA A 1 87 ? -4.875 -42.699 -12.880 1.00 58.97 87 ALA A O 1
ATOM 667 N N . ASN A 1 88 ? -6.168 -44.239 -13.856 1.00 60.28 88 ASN A N 1
ATOM 668 C CA . ASN A 1 88 ? -7.412 -43.793 -13.223 1.00 60.28 88 ASN A CA 1
ATOM 669 C C . ASN A 1 88 ? -7.721 -44.662 -11.996 1.00 60.28 88 ASN A C 1
ATOM 671 O O . ASN A 1 88 ? -8.721 -45.378 -11.972 1.00 60.28 88 ASN A O 1
ATOM 675 N N . GLY A 1 89 ? -6.823 -44.628 -11.006 1.00 65.31 89 GLY A N 1
ATOM 676 C CA . GLY A 1 89 ? -7.053 -45.234 -9.696 1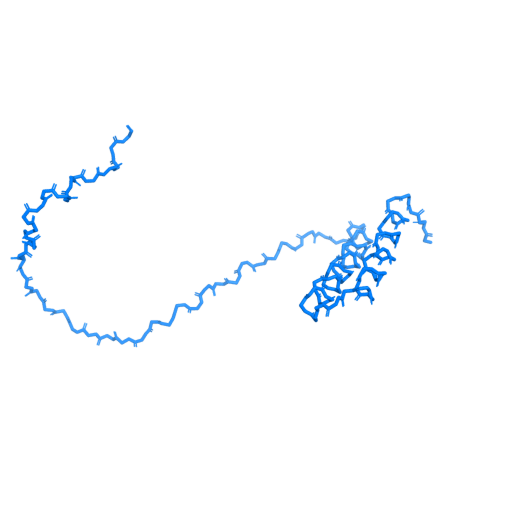.00 65.31 89 GLY A CA 1
ATOM 677 C C . GLY A 1 89 ? -8.312 -44.652 -9.049 1.00 65.31 89 GLY A C 1
ATOM 678 O O . GLY A 1 89 ? -8.522 -43.438 -9.084 1.00 65.31 89 GLY A O 1
ATOM 679 N N . ASP A 1 90 ? -9.160 -45.530 -8.510 1.00 67.31 90 ASP A N 1
ATOM 680 C CA . ASP A 1 90 ? -10.398 -45.163 -7.823 1.00 67.31 90 ASP A CA 1
ATOM 681 C C . ASP A 1 90 ? -10.113 -44.118 -6.733 1.00 67.31 90 ASP A C 1
ATOM 683 O O . ASP A 1 90 ? -9.261 -44.314 -5.872 1.00 67.31 90 ASP A O 1
ATOM 687 N N . SER A 1 91 ? -10.811 -42.985 -6.837 1.00 63.25 91 SER A N 1
ATOM 688 C CA . SER A 1 91 ? -10.959 -41.890 -5.871 1.00 63.25 91 SER A CA 1
ATOM 689 C C . SER A 1 91 ? -10.010 -41.888 -4.661 1.00 63.25 91 SER A C 1
ATOM 691 O O . SER A 1 91 ? -10.259 -42.549 -3.660 1.00 63.25 91 SER A O 1
ATOM 693 N N . ILE A 1 92 ? -9.018 -40.990 -4.680 1.00 64.00 92 ILE A N 1
ATOM 694 C CA . ILE A 1 92 ? -8.091 -40.695 -3.563 1.00 64.00 92 ILE A CA 1
ATOM 695 C C . ILE A 1 92 ? -8.759 -39.986 -2.356 1.00 64.00 92 ILE A C 1
ATOM 697 O O . ILE A 1 92 ? -8.088 -39.454 -1.476 1.00 64.00 92 ILE A O 1
ATOM 701 N N . PHE A 1 93 ? -10.092 -39.976 -2.306 1.00 63.03 93 PHE A N 1
ATOM 702 C CA . PHE A 1 93 ? -10.871 -39.560 -1.143 1.00 63.03 93 PHE A CA 1
ATOM 703 C C . PHE A 1 93 ? -11.404 -40.796 -0.416 1.00 63.03 93 PHE A C 1
ATOM 705 O O . PHE A 1 93 ? -12.607 -41.045 -0.416 1.00 63.03 93 PHE A O 1
ATOM 712 N N . ASP A 1 94 ? -10.493 -41.539 0.211 1.00 61.72 94 ASP A N 1
ATOM 713 C CA . ASP A 1 94 ? -10.819 -42.508 1.261 1.00 61.72 94 ASP A CA 1
ATOM 714 C C . ASP A 1 94 ? -9.804 -42.337 2.413 1.00 61.72 94 ASP A C 1
ATOM 716 O O . ASP A 1 94 ? -8.807 -43.043 2.492 1.00 61.72 94 ASP A O 1
ATOM 720 N N . PHE A 1 95 ? -10.053 -41.279 3.201 1.00 52.28 95 PHE A N 1
ATOM 721 C CA . PHE A 1 95 ? -9.596 -40.940 4.569 1.00 52.28 95 PHE A CA 1
ATOM 722 C C . PHE A 1 95 ? -8.113 -41.084 4.965 1.00 52.28 95 PHE A C 1
ATOM 724 O O . PHE A 1 95 ? -7.612 -42.214 5.139 1.00 52.28 95 PHE A O 1
#

Sequence (95 aa):
MKINISHLSVLNKIEEEIRQARLAEKSGMMKQHIYTVRTLCEVLLDESDKTGAAAVLPESLPIRQVASQPAQPALSQAEKLQTDDGANGDSIFDF

Mean predicted aligned error: 18.87 Å